Protein AF-A0A085EV36-F1 (afdb_monomer)

Structure (mmCIF, N/CA/C/O backbone):
data_AF-A0A085EV36-F1
#
_entry.id   AF-A0A085EV36-F1
#
loop_
_atom_site.group_PDB
_atom_site.id
_atom_site.type_symbol
_atom_site.label_atom_id
_atom_site.label_alt_id
_atom_site.label_comp_id
_atom_site.label_asym_id
_atom_site.label_entity_id
_atom_site.label_seq_id
_atom_site.pdbx_PDB_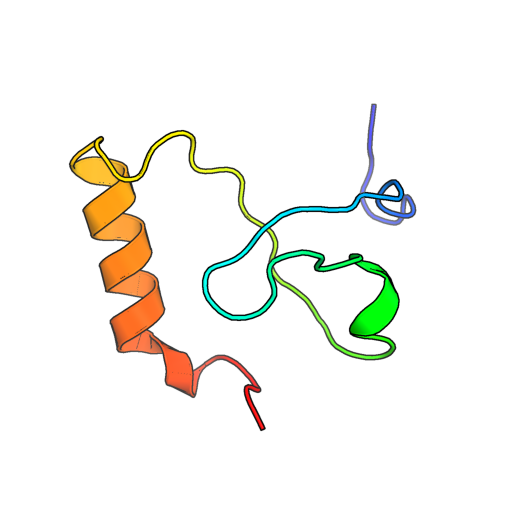ins_code
_atom_site.Cartn_x
_atom_site.Cartn_y
_atom_site.Cartn_z
_atom_site.occupancy
_atom_site.B_iso_or_equiv
_atom_site.auth_seq_id
_atom_site.auth_comp_id
_atom_site.auth_asym_id
_atom_site.auth_atom_id
_atom_site.pdbx_PDB_model_num
ATOM 1 N N . MET A 1 1 ? 9.586 18.525 0.681 1.00 73.56 1 MET A N 1
ATOM 2 C CA . MET A 1 1 ? 8.578 17.990 -0.260 1.00 73.56 1 MET A CA 1
ATOM 3 C C . MET A 1 1 ? 9.214 16.799 -0.943 1.00 73.56 1 MET A C 1
ATOM 5 O O . MET A 1 1 ? 10.400 16.881 -1.209 1.00 73.56 1 MET A O 1
ATOM 9 N N . TRP A 1 2 ? 8.462 15.724 -1.143 1.00 82.00 2 TRP A N 1
ATOM 10 C CA . TRP A 1 2 ? 8.943 14.476 -1.734 1.00 82.00 2 TRP A CA 1
ATO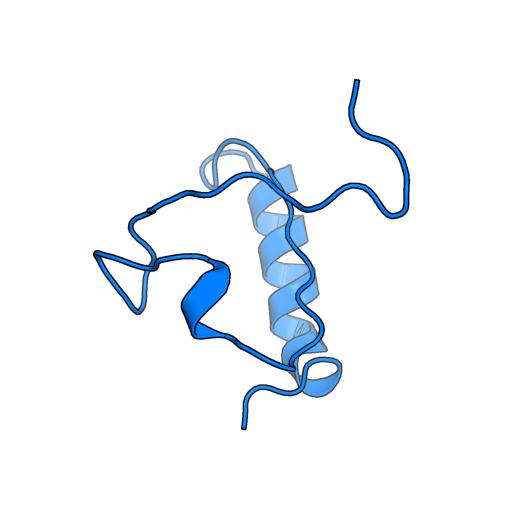M 11 C C . TRP A 1 2 ? 8.783 14.544 -3.256 1.00 82.00 2 TRP A C 1
ATOM 13 O O . TRP A 1 2 ? 7.702 14.910 -3.726 1.00 82.00 2 TRP A O 1
ATOM 23 N N . LEU A 1 3 ? 9.832 14.233 -4.010 1.00 91.25 3 LEU A N 1
ATOM 24 C CA . LEU A 1 3 ? 9.861 14.211 -5.472 1.00 91.25 3 LEU A CA 1
ATOM 25 C C . LEU A 1 3 ? 10.020 12.778 -6.001 1.00 91.25 3 LEU A C 1
ATOM 27 O O . LEU A 1 3 ? 10.485 11.892 -5.281 1.00 91.25 3 LEU A O 1
ATOM 31 N N . PRO A 1 4 ? 9.658 12.518 -7.271 1.00 90.31 4 PRO A N 1
ATOM 32 C CA . PRO A 1 4 ? 9.992 11.253 -7.912 1.00 90.31 4 PRO A CA 1
ATOM 33 C C . PRO A 1 4 ? 11.499 10.973 -7.823 1.00 90.31 4 PRO A C 1
ATOM 35 O O . PRO A 1 4 ? 12.308 11.804 -8.228 1.00 90.31 4 PRO A O 1
ATOM 38 N N . GLY A 1 5 ? 11.859 9.800 -7.301 1.00 87.94 5 GLY A N 1
ATOM 39 C CA . GLY A 1 5 ? 13.248 9.401 -7.059 1.00 87.94 5 GLY A CA 1
ATOM 40 C C . GLY A 1 5 ? 13.726 9.601 -5.618 1.00 87.94 5 GLY A C 1
ATOM 41 O O . GLY A 1 5 ? 14.715 8.976 -5.240 1.00 87.94 5 GLY A O 1
ATOM 42 N N . ASP A 1 6 ? 13.014 10.382 -4.797 1.00 89.25 6 ASP A N 1
ATOM 43 C CA . ASP A 1 6 ? 13.339 10.496 -3.374 1.00 89.25 6 ASP A CA 1
ATOM 44 C C . ASP A 1 6 ? 13.063 9.168 -2.645 1.00 89.25 6 ASP A C 1
AT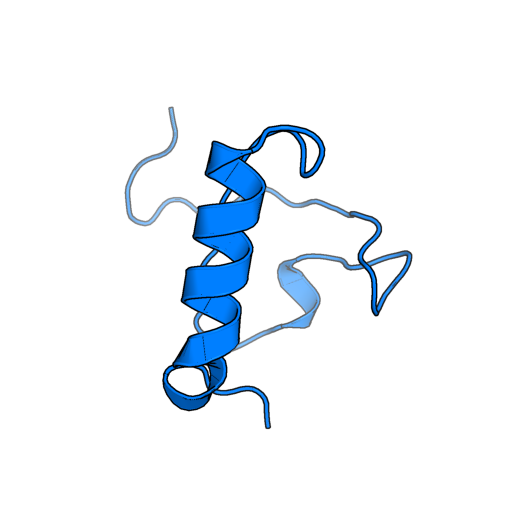OM 46 O O . ASP A 1 6 ? 12.034 8.519 -2.883 1.00 89.25 6 ASP A O 1
ATOM 50 N N . PRO A 1 7 ? 13.954 8.747 -1.730 1.00 84.44 7 PRO A N 1
ATOM 51 C CA . PRO A 1 7 ? 13.798 7.495 -1.007 1.00 84.44 7 PRO A CA 1
ATOM 52 C C . PRO A 1 7 ? 12.707 7.633 0.046 1.00 84.44 7 PRO A C 1
ATOM 54 O O . PRO A 1 7 ? 12.909 8.369 1.006 1.00 84.44 7 PRO A O 1
ATOM 57 N N . ILE A 1 8 ? 11.591 6.908 -0.107 1.00 82.38 8 ILE A N 1
ATOM 58 C CA . ILE A 1 8 ? 10.467 6.846 0.854 1.00 82.38 8 ILE A CA 1
ATOM 59 C C . ILE A 1 8 ? 10.961 6.723 2.311 1.00 82.38 8 ILE A C 1
ATOM 61 O O . ILE A 1 8 ? 11.945 6.011 2.538 1.00 82.38 8 ILE A O 1
ATOM 65 N N . PRO A 1 9 ? 10.337 7.402 3.301 1.00 83.56 9 PRO A N 1
ATOM 66 C CA . PRO A 1 9 ? 10.877 7.401 4.649 1.00 83.56 9 PRO A CA 1
ATOM 67 C C . PRO A 1 9 ? 10.670 6.037 5.291 1.00 83.56 9 PRO A C 1
ATOM 69 O O . PRO A 1 9 ? 9.734 5.305 4.954 1.00 83.56 9 PRO A O 1
ATOM 72 N N . GLU A 1 10 ? 11.509 5.728 6.273 1.00 83.62 10 GLU A N 1
ATOM 73 C CA . GLU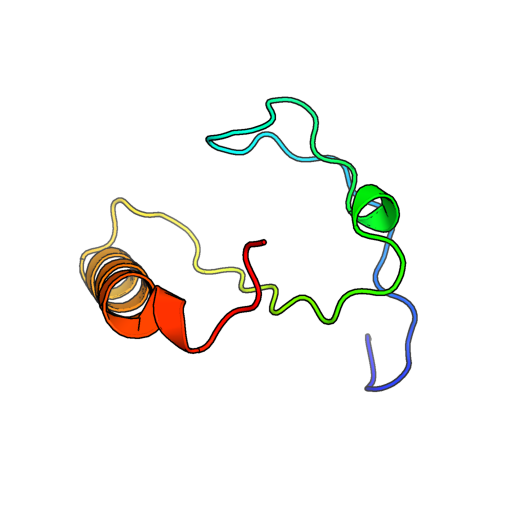 A 1 10 ? 11.323 4.523 7.062 1.00 83.62 10 GLU A CA 1
ATOM 74 C C . GLU A 1 10 ? 10.010 4.589 7.839 1.00 83.62 10 GLU A C 1
ATOM 76 O O . GLU A 1 10 ? 9.715 5.581 8.511 1.00 83.62 10 GLU A O 1
ATOM 81 N N . PHE A 1 11 ? 9.229 3.511 7.788 1.00 86.19 11 PHE A N 1
ATOM 82 C CA . PHE A 1 11 ? 8.069 3.370 8.653 1.00 86.19 11 PHE A CA 1
ATOM 83 C C . PHE A 1 11 ? 7.797 1.917 9.027 1.00 86.19 11 PHE A C 1
ATOM 85 O O . PHE A 1 11 ? 8.135 0.972 8.305 1.00 86.19 11 PHE A O 1
ATOM 92 N N . VAL A 1 12 ? 7.136 1.779 10.174 1.00 90.19 12 VAL A N 1
ATOM 93 C CA . VAL A 1 12 ? 6.580 0.528 10.679 1.00 90.19 12 VAL A CA 1
ATOM 94 C C . VAL A 1 12 ? 5.080 0.720 10.854 1.00 90.19 12 VAL A C 1
ATOM 96 O O . VAL A 1 12 ? 4.649 1.698 11.465 1.00 90.19 12 VAL A O 1
ATOM 99 N N . ALA A 1 13 ? 4.287 -0.206 10.327 1.00 88.69 13 ALA A N 1
ATOM 100 C CA . ALA A 1 13 ? 2.833 -0.177 10.430 1.00 88.69 13 ALA A CA 1
ATOM 101 C C . ALA A 1 13 ? 2.270 -1.570 10.731 1.00 88.69 13 ALA A C 1
ATOM 103 O O . ALA A 1 13 ? 2.857 -2.588 10.367 1.00 88.69 13 ALA A O 1
ATOM 104 N N . SER A 1 14 ? 1.109 -1.610 11.383 1.00 89.81 14 SER A N 1
ATOM 105 C CA . SER A 1 14 ? 0.330 -2.840 11.513 1.00 89.81 14 SER A CA 1
ATOM 106 C C . SER A 1 14 ? -0.526 -3.032 10.265 1.00 89.81 14 SER A C 1
ATOM 108 O O . SER A 1 14 ? -1.206 -2.103 9.826 1.00 89.81 14 SER A O 1
ATOM 110 N N . THR A 1 15 ? -0.487 -4.229 9.689 1.00 87.81 15 THR A N 1
ATOM 111 C CA . THR A 1 15 ? -1.309 -4.631 8.544 1.00 87.81 15 THR A CA 1
ATOM 112 C C . THR A 1 15 ? -2.116 -5.879 8.888 1.00 87.81 15 THR A C 1
ATOM 114 O O . THR A 1 15 ? -1.892 -6.521 9.913 1.00 87.81 15 THR A O 1
ATOM 117 N N . ALA A 1 16 ? -3.053 -6.250 8.013 1.00 84.31 16 ALA A N 1
ATOM 118 C CA . ALA A 1 16 ? -3.875 -7.444 8.205 1.00 84.31 16 ALA A CA 1
ATOM 119 C C . ALA A 1 16 ? -3.058 -8.750 8.277 1.00 84.31 16 ALA A C 1
ATOM 121 O O . ALA A 1 16 ? -3.496 -9.704 8.911 1.00 84.31 16 ALA A O 1
ATOM 122 N N . GLN 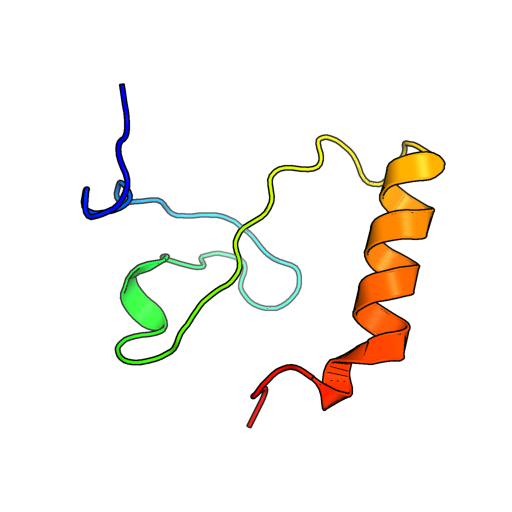A 1 17 ? -1.886 -8.798 7.635 1.00 85.31 17 GLN A N 1
ATOM 123 C CA . GLN A 1 17 ? -1.040 -9.996 7.560 1.00 85.31 17 GLN A CA 1
ATOM 124 C C . GLN A 1 17 ? 0.202 -9.909 8.452 1.00 85.31 17 GLN A C 1
ATOM 126 O O . GLN A 1 17 ? 0.734 -10.936 8.864 1.00 85.31 17 GLN A O 1
ATOM 131 N N . ASN A 1 18 ? 0.677 -8.698 8.750 1.00 87.12 18 ASN A N 1
ATOM 132 C CA . ASN A 1 18 ? 1.866 -8.481 9.559 1.00 87.12 18 ASN A CA 1
ATOM 133 C C . ASN A 1 18 ? 1.624 -7.323 10.544 1.00 87.12 18 ASN A C 1
ATOM 135 O O . ASN A 1 18 ? 1.589 -6.161 10.129 1.00 87.12 18 ASN A O 1
ATOM 139 N N . PRO A 1 19 ? 1.512 -7.598 11.856 1.00 89.81 19 PRO A N 1
ATOM 140 C CA . PRO A 1 19 ? 1.271 -6.564 12.862 1.00 89.81 19 PRO A CA 1
ATOM 141 C C . PRO A 1 19 ? 2.457 -5.600 13.045 1.00 89.81 19 PRO A C 1
ATOM 143 O O . PRO A 1 19 ? 2.324 -4.580 13.721 1.00 89.81 19 PRO A O 1
ATOM 146 N N . ARG A 1 20 ? 3.618 -5.909 12.454 1.00 90.25 20 ARG A N 1
ATOM 147 C CA . ARG A 1 20 ? 4.828 -5.084 12.466 1.00 90.25 20 ARG A CA 1
ATOM 148 C C . ARG A 1 20 ? 5.506 -5.105 11.091 1.00 90.25 20 ARG A C 1
ATOM 150 O O . ARG A 1 20 ? 6.649 -5.536 10.948 1.00 90.25 20 ARG A O 1
ATOM 157 N N . TYR A 1 21 ? 4.792 -4.651 10.068 1.00 86.25 21 TYR A N 1
ATOM 158 C CA . TYR A 1 21 ? 5.341 -4.494 8.726 1.00 86.25 21 TYR A CA 1
ATOM 159 C C . TYR A 1 21 ? 6.314 -3.313 8.683 1.00 86.25 21 TYR A C 1
ATOM 161 O O . TYR A 1 21 ? 5.921 -2.178 8.951 1.00 86.25 21 TYR A O 1
ATOM 169 N N . THR A 1 22 ? 7.569 -3.578 8.326 1.00 87.81 22 THR A N 1
ATOM 170 C CA . THR A 1 22 ? 8.593 -2.553 8.090 1.00 87.81 22 THR A CA 1
ATOM 171 C C . THR A 1 22 ? 8.770 -2.407 6.586 1.00 87.81 22 THR A C 1
ATOM 173 O O . THR A 1 22 ? 9.086 -3.386 5.926 1.00 87.81 22 THR A O 1
ATOM 176 N N . PHE A 1 23 ? 8.601 -1.212 6.021 1.00 76.81 23 PHE A N 1
ATOM 177 C CA . PHE A 1 23 ? 8.532 -1.050 4.560 1.00 76.81 23 PHE A CA 1
ATOM 178 C C . PHE A 1 23 ? 9.740 -1.619 3.786 1.00 76.81 23 PHE A C 1
ATOM 180 O O . PHE A 1 23 ? 9.574 -2.168 2.699 1.00 76.81 23 PHE A O 1
ATOM 187 N N . TYR A 1 24 ? 10.944 -1.581 4.361 1.00 74.69 24 TYR A N 1
ATOM 188 C CA . TYR A 1 24 ? 12.146 -2.144 3.730 1.00 74.69 24 TYR A CA 1
ATOM 189 C C . TYR A 1 24 ? 12.213 -3.679 3.704 1.00 74.69 24 TYR A C 1
ATOM 191 O O . TYR A 1 24 ? 13.160 -4.224 3.142 1.00 74.69 24 TYR A O 1
ATOM 199 N N . THR A 1 25 ? 11.243 -4.408 4.272 1.00 67.69 25 THR A N 1
ATOM 200 C CA . THR A 1 25 ? 11.261 -5.885 4.248 1.00 67.69 25 THR A CA 1
ATOM 201 C C . THR A 1 25 ? 10.947 -6.473 2.876 1.00 67.69 25 THR A C 1
ATOM 203 O O . THR A 1 25 ? 11.249 -7.636 2.638 1.00 67.69 25 THR A O 1
ATOM 206 N N . THR A 1 26 ? 10.374 -5.691 1.963 1.00 67.88 26 THR A N 1
ATOM 207 C CA . THR A 1 26 ? 9.900 -6.162 0.645 1.00 67.88 26 THR A CA 1
ATOM 208 C C . THR A 1 26 ? 10.980 -6.030 -0.444 1.00 67.88 26 THR A C 1
ATOM 210 O O . THR A 1 26 ? 10.672 -5.943 -1.629 1.00 67.88 26 THR A O 1
ATOM 213 N N . GLY A 1 27 ? 12.255 -5.957 -0.037 1.00 70.00 27 GLY A N 1
ATOM 214 C CA . GLY A 1 27 ? 13.409 -5.593 -0.865 1.00 70.00 27 GLY A CA 1
ATOM 215 C C . GLY A 1 27 ? 13.395 -6.170 -2.286 1.00 70.00 27 GLY A C 1
ATOM 216 O O . GLY A 1 27 ? 13.232 -7.370 -2.483 1.00 70.00 27 GLY A O 1
ATOM 217 N N . GLY A 1 28 ? 13.578 -5.291 -3.277 1.00 77.62 28 GLY A N 1
ATOM 218 C CA . GLY A 1 28 ? 13.645 -5.650 -4.698 1.00 77.62 28 GLY A CA 1
ATOM 219 C C . GLY A 1 28 ? 12.303 -5.707 -5.436 1.00 77.62 28 GLY A C 1
ATOM 220 O O . GLY A 1 28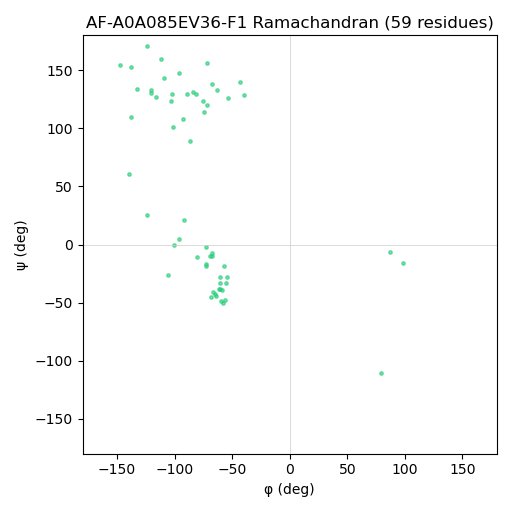 ? 12.316 -5.834 -6.658 1.00 77.62 28 GLY A O 1
ATOM 221 N N . ARG A 1 29 ? 11.158 -5.570 -4.750 1.00 83.88 29 ARG A N 1
ATOM 222 C CA . ARG A 1 29 ? 9.836 -5.528 -5.400 1.00 83.88 29 ARG A CA 1
ATOM 223 C C . ARG A 1 29 ? 9.344 -4.101 -5.629 1.00 83.88 29 ARG A C 1
ATOM 225 O O . ARG A 1 29 ? 9.575 -3.206 -4.815 1.00 83.88 29 ARG A O 1
ATOM 232 N N . TYR A 1 30 ? 8.595 -3.908 -6.712 1.00 86.25 30 TYR A N 1
ATOM 233 C CA . TYR A 1 30 ? 7.819 -2.687 -6.914 1.00 86.25 30 TYR A CA 1
ATOM 234 C C . TYR A 1 30 ? 6.579 -2.716 -6.021 1.00 86.25 30 TYR A C 1
ATOM 236 O O . TYR A 1 30 ? 5.766 -3.633 -6.105 1.00 86.25 30 TYR A O 1
ATOM 244 N N . VAL A 1 31 ? 6.425 -1.698 -5.175 1.00 85.94 31 VAL A N 1
ATOM 245 C CA . VAL A 1 31 ? 5.294 -1.577 -4.248 1.00 85.94 31 VAL A CA 1
ATOM 246 C C . VAL A 1 31 ? 4.469 -0.350 -4.609 1.00 85.94 31 VAL A C 1
ATOM 248 O O . VAL A 1 31 ? 4.991 0.762 -4.680 1.00 85.94 31 VAL A O 1
ATOM 251 N N . VAL A 1 32 ? 3.162 -0.542 -4.784 1.00 88.69 32 VAL A N 1
ATOM 252 C CA . VAL A 1 32 ? 2.199 0.558 -4.893 1.00 88.69 32 VAL A CA 1
ATOM 253 C C . VAL A 1 32 ? 1.650 0.855 -3.499 1.00 88.69 32 VAL A C 1
ATOM 255 O O . VAL A 1 32 ? 0.877 0.073 -2.952 1.00 88.69 32 VAL A O 1
ATOM 258 N N . LEU A 1 33 ? 2.047 1.987 -2.915 1.00 86.81 33 LEU A N 1
ATOM 259 C CA . LEU A 1 33 ? 1.559 2.445 -1.611 1.00 86.81 33 LEU A CA 1
ATOM 260 C C . LEU A 1 33 ? 0.516 3.554 -1.794 1.00 86.81 33 LEU A C 1
ATOM 262 O O . LEU A 1 33 ? 0.752 4.524 -2.507 1.00 86.81 33 LEU A O 1
ATOM 266 N N . SER A 1 34 ? -0.639 3.423 -1.141 1.00 88.69 34 SER A N 1
ATOM 267 C CA . SER A 1 34 ? -1.727 4.408 -1.196 1.00 88.69 34 SER A CA 1
ATOM 268 C C . SER A 1 34 ? -2.255 4.725 0.201 1.00 88.69 34 SER A C 1
ATOM 270 O O . SER A 1 34 ? -2.537 3.821 0.984 1.00 88.69 34 SER A O 1
ATOM 272 N N . PHE A 1 35 ? -2.439 6.012 0.500 1.00 87.38 35 PHE A N 1
ATOM 273 C CA . PHE A 1 35 ? -3.038 6.485 1.750 1.00 87.38 35 PHE A CA 1
ATOM 274 C C . PHE A 1 35 ? -4.492 6.882 1.495 1.00 87.38 35 PHE A C 1
ATOM 276 O O . PHE A 1 35 ? -4.765 7.948 0.952 1.00 87.38 35 PHE A O 1
ATOM 283 N N . LEU A 1 36 ? -5.430 6.009 1.867 1.00 90.56 36 LEU A N 1
ATOM 284 C CA . LEU A 1 36 ? -6.854 6.180 1.543 1.00 90.56 36 LEU A CA 1
ATOM 285 C C . LEU A 1 36 ? -7.693 6.741 2.707 1.00 90.56 36 LEU A C 1
ATOM 287 O O . LEU A 1 36 ? -8.898 6.923 2.570 1.00 90.56 36 LEU A O 1
ATOM 291 N N . GLY A 1 37 ? -7.088 7.005 3.867 1.00 90.56 37 GLY A N 1
ATOM 292 C CA . GLY A 1 37 ? -7.817 7.409 5.070 1.00 90.56 37 GLY A CA 1
ATOM 293 C C . GLY A 1 37 ? -8.449 6.208 5.779 1.00 90.56 37 GLY A C 1
ATOM 294 O O . GLY A 1 37 ? -7.732 5.403 6.364 1.00 90.56 37 GLY A O 1
ATOM 295 N N . SER A 1 38 ? -9.781 6.087 5.756 1.00 91.62 38 SER A N 1
ATOM 296 C CA . SER A 1 38 ? -10.522 5.070 6.523 1.00 91.62 38 SER A CA 1
ATOM 297 C C . SER A 1 38 ? -11.356 4.143 5.639 1.00 91.62 38 SER A C 1
ATOM 299 O O . SER A 1 38 ? -12.165 4.601 4.835 1.00 91.62 38 SER A O 1
ATOM 301 N N . ALA A 1 39 ? -11.258 2.831 5.878 1.00 88.75 39 ALA A N 1
ATOM 302 C CA . ALA A 1 39 ? -12.105 1.808 5.248 1.00 88.75 39 ALA A CA 1
ATOM 303 C C . ALA A 1 39 ? -13.593 1.873 5.673 1.00 88.75 39 ALA A C 1
ATOM 305 O O . ALA A 1 39 ? -14.445 1.165 5.122 1.00 88.75 39 ALA A O 1
ATOM 306 N N . GLY A 1 40 ? -13.924 2.722 6.655 1.00 94.50 40 GLY A N 1
ATOM 307 C CA . GLY A 1 40 ? -15.306 3.061 7.001 1.00 94.50 40 GLY A CA 1
ATOM 308 C C . GLY A 1 40 ? -15.986 3.968 5.969 1.00 94.50 40 GLY A C 1
ATOM 309 O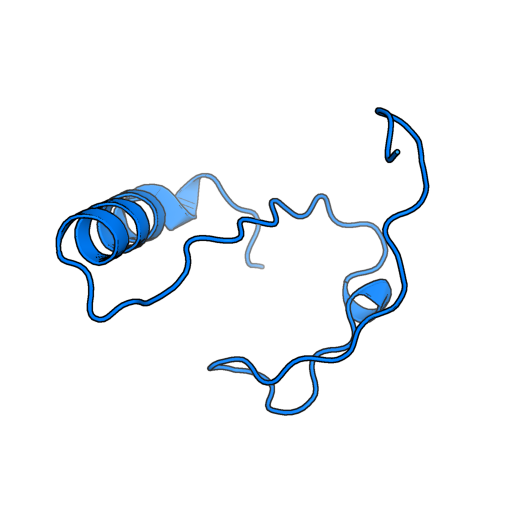 O . GLY A 1 40 ? -17.211 4.023 5.925 1.00 94.50 40 GLY A O 1
ATOM 310 N N . ILE A 1 41 ? -15.216 4.650 5.117 1.00 97.31 41 ILE A N 1
ATOM 311 C CA . ILE A 1 41 ? -15.741 5.531 4.070 1.00 97.31 41 ILE A CA 1
ATOM 312 C C . ILE A 1 41 ? -16.148 4.682 2.858 1.00 97.31 41 ILE A C 1
ATOM 314 O O . ILE A 1 41 ? -15.352 3.885 2.359 1.00 97.31 41 ILE A O 1
ATOM 318 N N . ALA A 1 42 ? -17.372 4.874 2.355 1.00 97.06 42 ALA A N 1
ATOM 319 C CA . ALA A 1 42 ? -17.925 4.080 1.251 1.00 97.06 42 ALA A CA 1
ATOM 320 C C . ALA A 1 42 ? -17.036 4.106 -0.007 1.00 97.06 4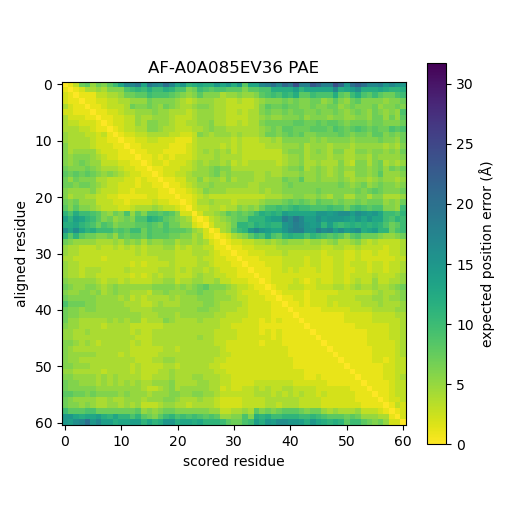2 ALA A C 1
ATOM 322 O O . ALA A 1 42 ? -16.675 3.052 -0.523 1.00 97.06 42 ALA A O 1
ATOM 323 N N . ALA A 1 43 ? -16.586 5.291 -0.428 1.00 96.06 43 ALA A N 1
ATOM 324 C CA . ALA A 1 43 ? -15.703 5.440 -1.586 1.00 96.06 43 ALA A CA 1
ATOM 325 C C . ALA A 1 43 ? -14.361 4.700 -1.416 1.00 96.06 43 ALA A C 1
ATOM 327 O O . ALA A 1 43 ? -13.863 4.080 -2.351 1.00 96.06 43 ALA A O 1
ATOM 328 N N . VAL A 1 44 ? -13.785 4.700 -0.209 1.00 96.88 44 VAL A N 1
ATOM 329 C CA . VAL A 1 44 ? -12.539 3.967 0.075 1.00 96.88 44 VAL A CA 1
ATOM 330 C C . VAL A 1 44 ? -12.767 2.463 -0.032 1.00 96.88 44 VAL A C 1
ATOM 332 O O . VAL A 1 44 ? -11.949 1.751 -0.610 1.00 96.88 44 VAL A O 1
ATOM 335 N N . ARG A 1 45 ? -13.902 1.972 0.474 1.00 95.62 45 ARG A N 1
ATOM 336 C CA . ARG A 1 45 ? -14.281 0.561 0.353 1.00 95.62 45 ARG A CA 1
ATOM 337 C C . ARG A 1 45 ? -14.434 0.133 -1.107 1.00 95.62 45 ARG A C 1
ATOM 339 O O . ARG A 1 45 ? -14.022 -0.972 -1.455 1.00 95.62 45 ARG A O 1
ATOM 346 N N . GLU A 1 46 ? -14.985 0.994 -1.958 1.00 96.19 46 GLU A N 1
ATOM 347 C CA . GLU A 1 46 ? -15.082 0.736 -3.399 1.00 96.19 46 GLU A CA 1
ATOM 348 C C . GLU A 1 46 ? -13.707 0.647 -4.064 1.00 96.19 46 GLU A C 1
ATOM 350 O O . GLU A 1 46 ? -13.473 -0.290 -4.832 1.00 96.19 46 GLU A O 1
ATOM 355 N N . VAL A 1 47 ? -12.786 1.560 -3.732 1.00 95.56 47 VAL A N 1
ATOM 356 C CA . VAL A 1 47 ? -11.397 1.533 -4.225 1.00 95.56 47 VAL A CA 1
ATOM 357 C C . VAL A 1 47 ? -10.696 0.244 -3.805 1.00 95.56 47 VAL A C 1
ATOM 359 O O . VAL A 1 47 ? -10.128 -0.442 -4.653 1.00 95.56 47 VAL A O 1
ATOM 362 N N . VAL A 1 48 ? -10.787 -0.131 -2.526 1.00 93.31 48 VAL A N 1
ATOM 363 C CA . VAL A 1 48 ? -10.211 -1.390 -2.028 1.00 93.31 48 VAL A CA 1
ATOM 364 C C . VAL A 1 48 ? -10.799 -2.574 -2.795 1.00 93.31 48 VAL A C 1
ATOM 366 O O . VAL A 1 48 ? -10.057 -3.357 -3.377 1.00 93.31 48 VAL A O 1
ATOM 369 N N . GLY A 1 49 ? -12.128 -2.659 -2.912 1.00 95.06 49 GLY A N 1
ATOM 370 C CA . GLY A 1 49 ? -12.775 -3.729 -3.672 1.00 95.06 49 GLY A CA 1
ATOM 371 C C . GLY A 1 49 ? -12.381 -3.756 -5.156 1.00 95.06 49 GLY A C 1
ATOM 372 O O . GLY A 1 49 ? -12.310 -4.827 -5.757 1.00 95.06 49 GLY A O 1
ATOM 373 N N . TYR A 1 50 ? -12.126 -2.598 -5.770 1.00 95.25 50 TYR A N 1
ATOM 374 C CA . TYR A 1 50 ? -11.662 -2.503 -7.155 1.00 95.25 50 TYR A CA 1
ATOM 375 C C . TYR A 1 50 ? -10.267 -3.109 -7.344 1.00 95.25 50 TYR A C 1
ATOM 377 O O . TYR A 1 50 ? -10.059 -3.823 -8.332 1.00 95.25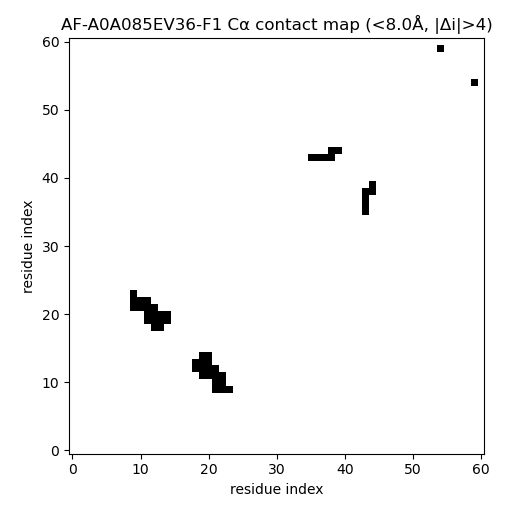 50 TYR A O 1
ATOM 385 N N . VAL A 1 51 ? -9.353 -2.838 -6.405 1.00 93.94 51 VAL A N 1
ATOM 386 C CA . VAL A 1 51 ? -7.993 -3.399 -6.376 1.00 93.94 51 VAL A CA 1
ATOM 387 C C . VAL A 1 51 ? -8.041 -4.901 -6.092 1.00 93.94 51 VAL A C 1
ATOM 389 O O . VAL A 1 51 ? -7.429 -5.670 -6.828 1.00 93.94 51 VAL A O 1
ATOM 392 N N . GLU A 1 52 ? -8.849 -5.336 -5.121 1.00 92.50 52 GLU A N 1
ATOM 393 C CA . GLU A 1 52 ? -9.018 -6.758 -4.774 1.00 92.50 52 GLU A CA 1
ATOM 394 C C . GLU A 1 52 ? -9.519 -7.603 -5.957 1.00 92.50 52 GLU A C 1
ATOM 396 O O . GLU A 1 52 ? -9.041 -8.706 -6.213 1.00 92.50 52 GLU A O 1
ATOM 401 N N . ARG A 1 53 ? -10.435 -7.072 -6.775 1.00 96.56 53 ARG A N 1
ATOM 402 C CA . ARG A 1 53 ? -10.894 -7.774 -7.991 1.00 96.56 53 ARG A CA 1
ATOM 403 C C . ARG A 1 53 ? -9.830 -7.876 -9.089 1.00 96.56 53 ARG A C 1
ATOM 405 O O . ARG A 1 53 ? -10.052 -8.562 -10.082 1.00 96.56 53 ARG A O 1
ATOM 412 N N . ARG A 1 54 ? -8.706 -7.171 -8.950 1.00 95.31 54 ARG A N 1
ATOM 413 C CA . ARG A 1 54 ? -7.608 -7.098 -9.925 1.00 95.31 54 ARG A CA 1
ATOM 414 C C . ARG A 1 54 ? -6.273 -7.513 -9.314 1.00 95.31 54 ARG A C 1
ATOM 416 O O . ARG A 1 54 ? -5.233 -7.115 -9.829 1.00 95.31 54 ARG A O 1
ATOM 423 N N . ARG A 1 55 ? -6.288 -8.340 -8.261 1.00 91.75 55 ARG A N 1
ATOM 424 C CA . ARG A 1 55 ? -5.063 -8.843 -7.610 1.00 91.75 55 ARG A CA 1
ATOM 425 C C . ARG A 1 55 ? -4.112 -9.527 -8.594 1.00 91.75 55 ARG A C 1
ATOM 427 O O . ARG A 1 55 ? -2.918 -9.376 -8.447 1.00 91.75 55 ARG A O 1
ATOM 434 N N . VAL A 1 56 ? -4.629 -10.111 -9.682 1.00 94.44 56 VAL A N 1
ATOM 435 C CA . VAL A 1 56 ? -3.834 -10.672 -10.797 1.00 94.44 56 VAL A CA 1
ATOM 436 C C . VAL A 1 56 ? -2.872 -9.681 -11.479 1.00 94.44 56 VAL A C 1
ATOM 438 O O . VAL A 1 56 ? -1.964 -10.101 -12.184 1.00 94.44 56 VAL A O 1
ATOM 441 N N . LEU A 1 57 ? -3.066 -8.367 -11.316 1.00 93.19 57 LEU A N 1
ATOM 442 C CA . LEU A 1 57 ? -2.132 -7.352 -11.820 1.00 93.19 57 LEU A CA 1
ATOM 443 C C . LEU A 1 57 ? -0.909 -7.157 -10.910 1.00 93.19 57 LEU A C 1
ATOM 445 O O . LEU A 1 57 ? 0.014 -6.441 -11.294 1.00 93.19 57 LEU A O 1
ATOM 449 N N . PHE A 1 58 ? -0.924 -7.731 -9.708 1.00 90.50 58 PHE A N 1
ATOM 450 C CA . PHE A 1 58 ? 0.135 -7.622 -8.715 1.00 90.50 58 PHE A CA 1
ATOM 451 C C . PHE A 1 58 ? 0.866 -8.958 -8.587 1.00 90.50 58 PHE A C 1
ATOM 453 O O . PHE A 1 58 ? 0.263 -10.025 -8.677 1.00 90.50 58 PHE A O 1
ATOM 460 N N . ASP A 1 59 ? 2.176 -8.872 -8.380 1.00 84.50 59 ASP A N 1
ATOM 461 C CA . ASP A 1 59 ? 3.035 -10.024 -8.128 1.00 84.50 59 ASP A CA 1
ATOM 462 C C . ASP A 1 59 ? 3.038 -10.335 -6.623 1.00 84.50 59 ASP A C 1
ATOM 464 O O . ASP A 1 59 ? 3.803 -9.758 -5.840 1.00 84.50 59 ASP A O 1
ATOM 468 N N . ASP A 1 60 ? 2.083 -11.173 -6.221 1.00 74.44 60 ASP A N 1
ATOM 469 C CA . ASP A 1 60 ? 1.860 -11.589 -4.833 1.00 74.44 60 ASP A CA 1
ATOM 470 C C . ASP A 1 60 ? 2.526 -12.936 -4.480 1.00 74.44 60 ASP A C 1
ATOM 472 O O . ASP A 1 60 ? 2.304 -13.432 -3.372 1.00 74.44 60 ASP A O 1
ATOM 476 N N . GLU A 1 61 ? 3.304 -13.538 -5.391 1.00 66.44 61 GLU A N 1
ATOM 477 C CA . GLU A 1 61 ? 4.017 -14.809 -5.147 1.00 66.44 61 GLU A CA 1
ATOM 478 C C . GLU A 1 61 ? 5.196 -14.671 -4.168 1.00 66.44 61 GLU A C 1
ATOM 480 O O . GLU A 1 61 ? 5.817 -13.581 -4.069 1.00 66.44 61 GLU A O 1
#

Radius of gyration: 13.48 Å; Cα contacts (8 Å, |Δi|>4): 25; chains: 1; bounding box: 32×33×25 Å

Secondary structure (DSSP, 8-state):
---TT------EE--SS-TTEEGGGGTTS---------TTSHHHHHHHHHHHTTGGGS---

Foldseek 3Di:
DDDVPDDDDWDFDQDPVRHTDTPCPVPPDDDDDDDLDDCVDPVSVVVVVVCVVVCVVDDPD

Nearest PDB structures (foldseek):
  8pr7-assembly1_C  TM=2.981E-01  e=4.380E+00  Homo sapiens
  8j9j-assembly1_B4  TM=3.251E-01  e=7.713E+00  Euglena gracilis

pLDDT: mean 87.41, std 7.65, range [66.44, 97.31]

Mean predicted aligned error: 4.76 Å

Solvent-accessible surface area (backbone atoms only — not comparable to full-atom values): 4321 Å² total; per-residue (Å²): 137,89,55,95,87,60,80,77,78,90,53,72,44,69,50,99,90,36,74,72,38,46,71,78,75,57,73,96,61,92,78,92,84,81,90,74,88,49,76,86,39,69,71,40,40,51,52,51,52,56,51,64,78,44,48,89,81,54,90,82,125

Sequence (61 aa):
MWLPGDPIPEFVASTAQNPRYTFYTTGGRYVVLSFLGSAGIAAVREVVGYVERRRVLFDDE